Protein AF-K1RFJ3-F1 (afdb_monomer)

Sequence (154 aa):
MRNPEKPFVVQSEVMQVRVLGTVFNLKSDKAKMSAVATLLKGEVEVKGNHGEGMIILAPGQKAELNGMTRRLVVKQVDTGIENWHNNEFVFEKADLYTIARTLENSYGVRVILAPNIDVSKTYSGTLKKKESVGAVLNLIKNAIPLEYKIVGNS

Solvent-accessible surface area (backbone atoms only — not comparable to full-atom values): 9116 Å² total; per-residue (Å²): 136,74,56,88,90,62,64,49,71,52,75,58,93,50,38,36,40,41,33,67,77,56,47,68,46,78,50,76,40,77,94,70,34,32,35,38,41,36,36,63,38,59,58,38,41,40,32,39,69,85,75,47,48,72,47,76,42,49,55,44,24,29,42,40,36,36,56,82,79,50,44,63,44,78,43,77,47,69,57,49,49,70,41,75,92,75,45,29,36,39,29,66,70,19,33,55,69,35,51,41,50,52,48,20,70,74,65,76,51,88,72,83,81,62,95,84,58,76,68,86,51,59,43,66,50,76,44,66,64,56,98,43,67,66,62,36,50,58,57,45,35,78,78,46,92,64,85,87,79,92,85,80,84,133

pLDDT: mean 80.33, std 12.73, range [36.53, 96.31]

Nearest PDB structures (foldseek):
  4m0n-assembly1_A  TM=4.716E-01  e=1.883E-09  Parabacteroides distasonis ATCC 8503
  4m0h-assembly2_B  TM=4.741E-01  e=2.361E-09  Parabacteroides distasonis ATCC 8503
  5wix-assembly1_A  TM=3.375E-01  e=2.766E+00  Clostridium botulinum E1 str. 'BoNT E Beluga'
  6ekv-assembly1_A  TM=2.945E-01  e=1.403E+00  Clostridium botulinum A2 str. Kyoto
  4bxq-assembly1_A  TM=2.268E-01  e=2.085E+00  Danio rerio

Radius of gyration: 17.19 Å; Cα contacts (8 Å, |Δi|>4): 280; chains: 1; bounding box: 44×35×42 Å

Mean predicted aligned error: 11.46 Å

Secondary structure (DSSP, 8-state):
---TTS-EEEE-SSEEEEESS-EEEEEEETTTTEEEEEEEES-EEEEETTS--EEEEPTTEEEEEETTTTEEEEEE----EEETTTTEEEEEEEEHHHHHHHHHHHHT------TT--TT-EEEEEEE--SSHHHHHHHHHTTS----------

InterPro domains:
  IPR012373 Fe(2+)-dicitrate sensor, transmembrane component [PTHR30273] (3-153)
  IPR032508 Protein FecR, C-terminal [PF16344] (88-153)

Organism: NCBI:txid408170

Structure (mmCIF, N/CA/C/O backbone):
data_AF-K1RFJ3-F1
#
_entry.id   AF-K1RFJ3-F1
#
loop_
_atom_site.group_PDB
_atom_site.id
_atom_site.type_symbol
_atom_site.label_atom_id
_atom_site.label_alt_id
_atom_site.label_comp_id
_atom_site.label_asym_id
_atom_site.label_entity_id
_atom_site.label_seq_id
_atom_site.pdbx_PDB_ins_code
_atom_site.Cartn_x
_atom_site.Cartn_y
_atom_site.Cartn_z
_atom_site.occupancy
_atom_site.B_iso_or_equiv
_atom_site.auth_seq_id
_atom_site.auth_comp_id
_atom_site.auth_asym_id
_atom_site.auth_atom_id
_atom_site.pdbx_PDB_model_num
ATOM 1 N N . MET A 1 1 ? -3.585 22.720 -6.865 1.00 37.03 1 MET A N 1
ATOM 2 C CA . MET A 1 1 ? -3.293 23.021 -8.284 1.00 37.03 1 MET A CA 1
ATOM 3 C C . MET A 1 1 ? -2.330 21.965 -8.818 1.00 37.03 1 MET A C 1
ATOM 5 O O . MET A 1 1 ? -1.287 21.769 -8.209 1.00 37.03 1 MET A O 1
ATOM 9 N N . ARG A 1 2 ? -2.706 21.233 -9.877 1.00 41.53 2 ARG A N 1
ATOM 10 C CA . ARG A 1 2 ? -1.844 20.284 -10.614 1.00 41.53 2 ARG A CA 1
ATOM 11 C C . ARG A 1 2 ? -1.092 21.084 -11.683 1.00 41.53 2 ARG A C 1
ATOM 13 O O . ARG A 1 2 ? -1.754 21.812 -12.413 1.00 41.53 2 ARG A O 1
ATOM 20 N N . ASN A 1 3 ? 0.234 20.965 -11.776 1.00 52.50 3 ASN A N 1
ATOM 21 C CA . ASN A 1 3 ? 1.011 21.540 -12.880 1.00 52.50 3 ASN A CA 1
ATOM 22 C C . ASN A 1 3 ? 1.548 20.401 -13.772 1.00 52.50 3 ASN A C 1
ATOM 24 O O . ASN A 1 3 ? 2.562 19.800 -13.415 1.00 52.50 3 ASN A O 1
ATOM 28 N N . PRO A 1 4 ? 0.876 20.071 -14.892 1.00 55.47 4 PRO A N 1
ATOM 29 C CA . PRO A 1 4 ? 1.279 18.990 -15.798 1.00 55.47 4 PRO A CA 1
ATOM 30 C C . PRO A 1 4 ? 2.686 19.158 -16.386 1.00 55.47 4 PRO A C 1
ATOM 32 O O . PRO A 1 4 ? 3.296 18.172 -16.786 1.00 55.47 4 PRO A O 1
ATOM 35 N N . GLU A 1 5 ? 3.217 20.383 -16.403 1.00 59.38 5 GLU A N 1
ATOM 36 C CA . GLU A 1 5 ? 4.523 20.703 -16.989 1.00 59.38 5 GLU A CA 1
ATOM 37 C C . GLU A 1 5 ? 5.708 20.424 -16.050 1.00 59.38 5 GLU A C 1
ATOM 39 O O . GLU A 1 5 ? 6.863 20.498 -16.467 1.00 59.38 5 GLU A O 1
ATOM 44 N N . LYS A 1 6 ? 5.452 20.083 -14.778 1.00 64.75 6 LYS A N 1
ATOM 45 C CA . LYS A 1 6 ? 6.491 19.733 -13.793 1.00 64.75 6 LYS A CA 1
ATOM 46 C C . LYS A 1 6 ? 6.151 18.422 -13.078 1.00 64.75 6 LYS A C 1
ATOM 48 O O . LYS A 1 6 ? 5.748 18.448 -11.912 1.00 64.75 6 LYS A O 1
ATOM 53 N N . PRO A 1 7 ? 6.289 17.268 -13.755 1.00 70.81 7 PRO A N 1
ATOM 54 C CA . PRO A 1 7 ? 6.115 15.975 -13.112 1.00 70.81 7 PRO A CA 1
ATOM 55 C C . PRO A 1 7 ? 7.134 15.769 -11.990 1.00 70.81 7 PRO A C 1
ATOM 57 O O . PRO A 1 7 ? 8.316 16.076 -12.138 1.00 70.81 7 PRO A O 1
ATOM 60 N N . PHE A 1 8 ? 6.678 15.201 -10.876 1.00 80.88 8 PHE A N 1
ATOM 61 C CA . PHE A 1 8 ? 7.567 14.691 -9.841 1.00 80.88 8 PHE A CA 1
ATOM 62 C C . PHE A 1 8 ? 7.987 13.276 -10.231 1.00 80.88 8 PHE A C 1
ATOM 64 O O . PHE A 1 8 ? 7.141 12.419 -10.493 1.00 80.88 8 PHE A O 1
ATOM 71 N N . VAL A 1 9 ? 9.294 13.039 -10.309 1.00 87.19 9 VAL A N 1
ATOM 72 C CA . VAL A 1 9 ? 9.855 11.756 -10.735 1.00 87.19 9 VAL A CA 1
ATOM 73 C C . VAL A 1 9 ? 10.691 11.184 -9.601 1.00 87.19 9 VAL A C 1
ATOM 75 O O . VAL A 1 9 ? 11.651 11.810 -9.160 1.00 87.19 9 VAL A O 1
ATOM 78 N N . VAL A 1 10 ? 10.341 9.984 -9.145 1.00 85.50 10 VAL A N 1
ATOM 79 C CA . VAL A 1 10 ? 11.118 9.223 -8.162 1.00 85.50 10 VAL A CA 1
ATOM 80 C C . VAL A 1 10 ? 11.829 8.090 -8.876 1.00 85.50 10 VAL A C 1
ATOM 82 O O . VAL A 1 10 ? 11.216 7.353 -9.646 1.00 85.50 10 VAL A O 1
ATOM 85 N N . GLN A 1 11 ? 13.129 7.955 -8.632 1.00 89.00 11 GLN A N 1
ATOM 86 C CA . GLN A 1 11 ? 13.971 6.975 -9.308 1.00 89.00 11 GLN A CA 1
ATOM 87 C C . GLN A 1 11 ? 14.644 6.044 -8.306 1.00 89.00 11 GLN A C 1
ATOM 89 O O . GLN A 1 11 ? 15.113 6.456 -7.247 1.00 89.00 11 GLN A O 1
ATOM 94 N N . SER A 1 12 ? 14.701 4.777 -8.688 1.00 88.75 12 SER A N 1
ATOM 95 C CA . SER A 1 12 ? 15.587 3.758 -8.144 1.00 88.75 12 SER A CA 1
ATOM 96 C C . SER A 1 12 ? 16.523 3.287 -9.256 1.00 88.75 12 SER A C 1
ATOM 98 O O . SER A 1 12 ? 16.414 3.733 -10.396 1.00 88.75 12 SER A O 1
ATOM 100 N N . GLU A 1 13 ? 17.421 2.361 -8.936 1.00 89.06 13 GLU A N 1
ATOM 101 C CA . GLU A 1 13 ? 18.374 1.815 -9.904 1.00 89.06 13 GLU A CA 1
ATOM 102 C C . GLU A 1 13 ? 17.684 1.123 -11.087 1.00 89.06 13 GLU A C 1
ATOM 104 O O . GLU A 1 13 ? 18.069 1.335 -12.231 1.00 89.06 13 GLU A O 1
ATOM 109 N N . VAL A 1 14 ? 16.595 0.393 -10.829 1.00 91.06 14 VAL A N 1
ATOM 110 C CA . VAL A 1 14 ? 15.890 -0.389 -11.859 1.00 91.06 14 VAL A CA 1
ATOM 111 C C . VAL A 1 14 ? 14.581 0.246 -12.337 1.00 91.06 14 VAL A C 1
ATOM 113 O O . VAL A 1 14 ? 14.118 -0.069 -13.426 1.00 91.06 14 VAL A O 1
ATOM 116 N N . MET A 1 15 ? 13.967 1.137 -11.552 1.00 94.50 15 MET A N 1
ATOM 117 C CA . MET A 1 15 ? 12.610 1.6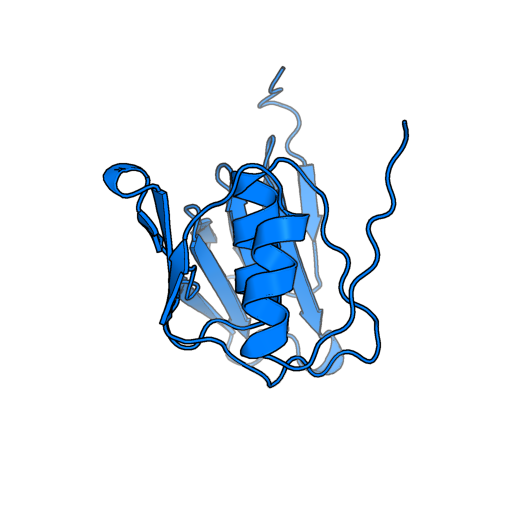47 -11.798 1.00 94.50 15 MET A CA 1
ATOM 118 C C . MET A 1 15 ? 12.511 3.162 -11.622 1.00 94.50 15 MET A C 1
ATOM 120 O O . MET A 1 15 ? 13.029 3.713 -10.648 1.00 94.50 15 MET A O 1
ATOM 124 N N . GLN A 1 16 ? 11.740 3.800 -12.497 1.00 95.06 16 GLN A N 1
ATOM 125 C CA . GLN A 1 16 ? 11.311 5.191 -12.424 1.00 95.06 16 GLN A CA 1
ATOM 126 C C . GLN A 1 16 ? 9.787 5.274 -12.233 1.00 95.06 16 GLN A C 1
ATOM 128 O O . GLN A 1 16 ? 9.037 4.545 -12.879 1.00 95.06 16 GLN A O 1
ATOM 133 N N . VAL A 1 17 ? 9.330 6.180 -11.364 1.00 91.69 17 VAL A N 1
ATOM 134 C CA . VAL A 1 17 ? 7.909 6.467 -11.113 1.00 91.69 17 VAL A CA 1
ATOM 135 C C . VAL A 1 17 ? 7.641 7.952 -11.341 1.00 91.69 17 VAL A C 1
ATOM 137 O O . VAL A 1 17 ? 8.282 8.794 -10.711 1.00 91.69 17 VAL A O 1
ATOM 140 N N . ARG A 1 18 ? 6.691 8.285 -12.218 1.00 89.56 18 ARG A N 1
ATOM 141 C CA . ARG A 1 18 ? 6.321 9.662 -12.578 1.00 89.56 18 ARG A CA 1
ATOM 142 C C . ARG A 1 18 ? 4.911 9.996 -12.097 1.00 89.56 18 ARG A C 1
ATOM 144 O O . ARG A 1 18 ? 3.972 9.245 -12.360 1.00 89.56 18 ARG A O 1
ATOM 151 N N . VAL A 1 19 ? 4.765 11.129 -11.400 1.00 81.94 19 VAL A N 1
ATOM 152 C CA . VAL A 1 19 ? 3.519 11.514 -10.719 1.00 81.94 19 VAL A CA 1
ATOM 153 C C . VAL A 1 19 ? 3.225 13.019 -10.769 1.00 81.94 19 VAL A C 1
ATOM 155 O O . VAL A 1 19 ? 4.131 13.841 -10.891 1.00 81.94 19 VAL A O 1
ATOM 158 N N . LEU A 1 20 ? 1.947 13.394 -10.614 1.00 63.44 20 LEU A N 1
ATOM 159 C CA . LEU A 1 20 ? 1.480 14.798 -10.612 1.00 63.44 20 LEU A CA 1
ATOM 160 C C . LEU A 1 20 ? 0.615 15.178 -9.392 1.00 63.44 20 LEU A C 1
ATOM 162 O O . LEU A 1 20 ? 0.003 16.242 -9.362 1.00 63.44 20 LEU A O 1
ATOM 166 N N . GLY A 1 21 ? 0.511 14.306 -8.389 1.00 56.62 21 GLY A N 1
ATOM 167 C CA . GLY A 1 21 ? -0.362 14.503 -7.227 1.00 56.62 21 GLY A CA 1
ATOM 168 C C . GLY A 1 21 ? -1.024 13.192 -6.844 1.00 56.62 21 GLY A C 1
ATOM 169 O O . GLY A 1 21 ? -2.204 12.978 -7.118 1.00 56.62 21 GLY A O 1
ATOM 170 N N . THR A 1 22 ? -0.219 12.300 -6.283 1.00 70.62 22 THR A N 1
ATOM 171 C CA . THR A 1 22 ? -0.586 10.924 -5.956 1.00 70.62 22 THR A CA 1
ATOM 172 C C . THR A 1 22 ? -0.035 10.544 -4.605 1.00 70.62 22 THR A C 1
ATOM 174 O O . THR A 1 22 ? 1.022 11.026 -4.200 1.00 70.62 22 THR A O 1
ATOM 177 N N . VAL A 1 23 ? -0.704 9.599 -3.965 1.00 66.31 23 VAL A N 1
ATOM 178 C CA . VAL A 1 23 ? -0.123 8.870 -2.844 1.00 66.31 23 VAL A CA 1
ATOM 179 C C . VAL A 1 23 ? 0.369 7.545 -3.418 1.00 66.31 23 VAL A C 1
ATOM 181 O O . VAL A 1 23 ? -0.373 6.860 -4.121 1.00 66.31 23 VAL A O 1
ATOM 184 N N . PHE A 1 24 ? 1.632 7.202 -3.196 1.00 76.06 24 PHE A N 1
ATOM 185 C CA . PHE A 1 24 ? 2.206 5.936 -3.646 1.00 76.06 24 PHE A CA 1
ATOM 186 C C . PHE A 1 24 ? 3.341 5.519 -2.713 1.00 76.06 24 PHE A C 1
ATOM 188 O O . PHE A 1 24 ? 3.860 6.332 -1.951 1.00 76.06 24 PHE A O 1
ATOM 195 N N . ASN A 1 25 ? 3.711 4.244 -2.773 1.00 75.38 25 ASN A N 1
ATOM 196 C CA . ASN A 1 25 ? 4.895 3.718 -2.106 1.00 75.38 25 ASN A CA 1
ATOM 197 C C . ASN A 1 25 ? 5.872 3.181 -3.153 1.00 75.38 25 ASN A C 1
ATOM 199 O O . ASN A 1 25 ? 5.433 2.559 -4.118 1.00 75.38 25 ASN A O 1
ATOM 203 N N . LEU A 1 26 ? 7.171 3.379 -2.942 1.00 83.06 26 LEU A N 1
ATOM 204 C CA . LEU A 1 26 ? 8.232 2.764 -3.734 1.00 83.06 26 LEU A CA 1
ATOM 205 C C . LEU A 1 26 ? 9.220 2.093 -2.783 1.00 83.06 26 LEU A C 1
ATOM 207 O O . LEU A 1 26 ? 9.888 2.760 -1.996 1.00 83.06 26 LEU A O 1
ATOM 211 N N . LYS A 1 27 ? 9.335 0.770 -2.880 1.00 79.94 27 LYS A N 1
ATOM 212 C CA . LYS A 1 27 ? 10.353 -0.020 -2.186 1.00 79.94 27 LYS A CA 1
ATOM 213 C C . LYS A 1 27 ? 11.369 -0.499 -3.210 1.00 79.94 27 LYS A C 1
ATOM 215 O O . LYS A 1 27 ? 10.976 -1.034 -4.239 1.00 79.94 27 LYS A O 1
ATOM 220 N N . SER A 1 28 ? 12.658 -0.335 -2.936 1.00 87.00 28 SER A N 1
ATOM 221 C CA . SER A 1 28 ? 13.721 -0.850 -3.804 1.00 87.00 28 SER A CA 1
ATOM 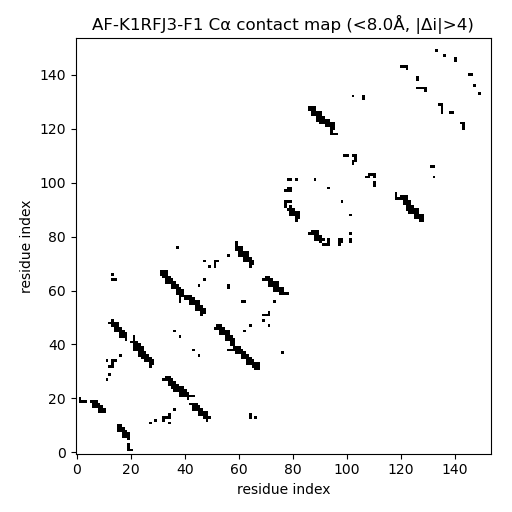222 C C . SER A 1 28 ? 14.793 -1.568 -2.994 1.00 87.00 28 SER A C 1
ATOM 224 O O . SER A 1 28 ? 15.032 -1.235 -1.834 1.00 87.00 28 SER A O 1
ATOM 226 N N . ASP A 1 29 ? 15.401 -2.577 -3.608 1.00 87.50 29 ASP A N 1
ATOM 227 C CA . ASP A 1 29 ? 16.518 -3.347 -3.072 1.00 87.50 29 ASP A CA 1
ATOM 228 C C . ASP A 1 29 ? 17.597 -3.415 -4.156 1.00 87.50 29 ASP A C 1
ATOM 230 O O . ASP A 1 29 ? 17.423 -4.086 -5.179 1.00 87.50 29 ASP A O 1
ATOM 234 N N . LYS A 1 30 ? 18.694 -2.681 -3.937 1.00 87.25 30 LYS A N 1
ATOM 235 C CA . LYS A 1 30 ? 19.815 -2.601 -4.882 1.00 87.25 30 LYS A CA 1
ATOM 236 C C . LYS A 1 30 ? 20.540 -3.936 -5.021 1.00 87.25 30 LYS A C 1
ATOM 238 O O . LYS A 1 30 ? 20.826 -4.355 -6.135 1.00 87.25 30 LYS A O 1
ATOM 243 N N . ALA A 1 31 ? 20.775 -4.635 -3.909 1.00 87.44 31 ALA A N 1
ATOM 244 C CA . ALA A 1 31 ? 21.502 -5.903 -3.911 1.00 87.44 31 ALA A CA 1
ATOM 245 C C . ALA A 1 31 ? 20.754 -6.988 -4.699 1.00 87.44 31 ALA A C 1
ATOM 247 O O . ALA A 1 31 ? 21.375 -7.828 -5.343 1.00 87.44 31 ALA A O 1
ATOM 248 N N . LYS A 1 32 ? 19.417 -6.951 -4.679 1.00 87.81 32 LYS A N 1
ATOM 249 C CA . LYS A 1 32 ? 18.561 -7.879 -5.438 1.00 87.81 32 LYS A CA 1
ATOM 250 C C . LYS A 1 32 ? 18.130 -7.350 -6.806 1.00 87.81 32 LYS A C 1
ATOM 252 O O . LYS A 1 32 ? 17.340 -8.016 -7.473 1.00 87.81 32 LYS A O 1
ATOM 257 N N . MET A 1 33 ? 18.583 -6.154 -7.192 1.00 92.12 33 MET A N 1
ATOM 258 C CA . MET A 1 33 ? 18.143 -5.438 -8.392 1.00 92.12 33 MET A CA 1
ATOM 259 C C . MET A 1 33 ? 16.617 -5.470 -8.555 1.00 92.12 33 MET A C 1
ATOM 261 O O . MET A 1 33 ? 16.099 -5.909 -9.577 1.00 92.12 33 MET A O 1
ATOM 265 N N . SER A 1 34 ? 15.866 -5.068 -7.528 1.00 93.56 34 SER A N 1
ATOM 266 C CA . SER A 1 34 ? 14.399 -5.150 -7.559 1.00 93.56 34 SER A CA 1
ATOM 267 C C . SER A 1 34 ? 13.726 -3.893 -7.030 1.00 93.56 34 SER A C 1
ATOM 269 O O . SER A 1 34 ? 14.268 -3.190 -6.174 1.00 93.56 34 SER A O 1
ATOM 271 N N . ALA A 1 35 ? 12.528 -3.610 -7.539 1.00 93.31 35 ALA A N 1
ATOM 272 C CA . ALA A 1 35 ? 11.705 -2.502 -7.075 1.00 93.31 35 ALA A CA 1
ATOM 273 C C . ALA A 1 35 ? 10.213 -2.847 -7.126 1.00 93.31 35 ALA A C 1
ATOM 275 O O . ALA A 1 35 ? 9.757 -3.578 -8.003 1.00 93.31 35 ALA A O 1
ATOM 276 N N . VAL A 1 36 ? 9.450 -2.301 -6.182 1.00 89.12 36 VAL A N 1
ATOM 277 C CA . VAL A 1 36 ? 7.997 -2.438 -6.097 1.00 89.12 36 VAL A CA 1
ATOM 278 C C . VAL A 1 36 ? 7.384 -1.060 -5.898 1.00 89.12 36 VAL A C 1
ATOM 280 O O . VAL A 1 36 ? 7.634 -0.415 -4.878 1.00 89.12 36 VAL A O 1
ATOM 283 N N . ALA A 1 37 ? 6.572 -0.626 -6.858 1.00 88.62 37 ALA A N 1
ATOM 284 C CA . ALA A 1 37 ? 5.766 0.583 -6.756 1.00 88.62 37 ALA A CA 1
ATOM 285 C C . ALA A 1 37 ? 4.307 0.203 -6.499 1.00 88.62 37 ALA A C 1
ATOM 287 O O . ALA A 1 37 ? 3.739 -0.590 -7.241 1.00 88.62 37 ALA A O 1
ATOM 288 N N . THR A 1 38 ? 3.685 0.784 -5.479 1.00 81.69 38 THR A N 1
ATOM 289 C CA . THR A 1 38 ? 2.280 0.535 -5.138 1.00 81.69 38 THR A CA 1
ATOM 290 C C . THR A 1 38 ? 1.498 1.835 -5.155 1.00 81.69 38 THR A C 1
ATOM 292 O O . THR A 1 38 ? 1.821 2.751 -4.393 1.00 81.69 38 THR A O 1
ATOM 295 N N . LEU A 1 39 ? 0.436 1.901 -5.957 1.00 81.12 39 LEU A N 1
ATOM 296 C CA . LEU A 1 39 ? -0.401 3.089 -6.064 1.00 81.12 39 LEU A CA 1
ATOM 297 C C . LEU A 1 39 ? -1.564 3.063 -5.074 1.00 81.12 39 LEU A C 1
ATOM 299 O O . LEU A 1 39 ? -2.293 2.080 -4.952 1.00 81.12 39 LEU A O 1
ATOM 303 N N . LEU A 1 40 ? -1.746 4.195 -4.397 1.00 63.25 40 LEU A N 1
ATOM 304 C CA . LEU A 1 40 ? -2.823 4.410 -3.444 1.00 63.25 40 LEU A CA 1
ATOM 305 C C . LEU A 1 40 ? -3.949 5.275 -3.946 1.00 63.25 40 LEU A C 1
ATOM 307 O O . LEU A 1 40 ? -5.115 4.957 -3.750 1.00 63.25 40 LEU A O 1
ATOM 311 N N . LYS A 1 41 ? -3.589 6.410 -4.527 1.00 60.88 41 LYS A N 1
ATOM 312 C CA . LYS A 1 41 ? -4.542 7.419 -4.956 1.00 60.88 41 LYS A CA 1
ATOM 313 C C . LYS A 1 41 ? -3.946 8.209 -6.101 1.00 60.88 41 LYS A C 1
ATOM 315 O O . LYS A 1 41 ? -2.772 8.577 -6.054 1.00 60.88 41 LYS A O 1
ATOM 320 N N . GLY A 1 42 ? -4.794 8.532 -7.068 1.00 74.06 42 GLY A N 1
ATOM 321 C CA . GLY A 1 42 ? -4.408 9.200 -8.301 1.00 74.06 42 GLY A CA 1
ATOM 322 C C . GLY A 1 42 ? -3.967 8.183 -9.347 1.00 74.06 42 GLY A C 1
ATOM 323 O O . GLY A 1 42 ? -4.566 7.122 -9.441 1.00 74.06 42 GLY A O 1
ATOM 324 N N . GLU A 1 43 ? -2.946 8.522 -10.121 1.00 81.12 43 GLU A N 1
ATOM 325 C CA . GLU A 1 43 ? -2.443 7.728 -11.240 1.00 81.12 43 GLU A CA 1
ATOM 326 C C . GLU A 1 43 ? -0.928 7.911 -11.319 1.00 81.12 43 GLU A C 1
ATOM 328 O O . GLU A 1 43 ? -0.439 9.040 -11.197 1.00 81.12 43 GLU A O 1
ATOM 333 N N . VAL A 1 44 ? -0.190 6.813 -11.477 1.00 87.88 44 VAL A N 1
ATOM 334 C CA . VAL A 1 44 ? 1.271 6.859 -11.596 1.00 87.88 44 VAL A CA 1
ATOM 335 C C . VAL A 1 44 ? 1.720 6.068 -12.804 1.00 87.88 44 VAL A C 1
ATOM 337 O O . VAL A 1 44 ? 1.225 4.974 -13.068 1.00 87.88 44 VAL A O 1
ATOM 340 N N . GLU A 1 45 ? 2.695 6.616 -13.511 1.00 93.69 45 GLU A N 1
ATOM 341 C CA . GLU A 1 45 ? 3.412 5.906 -14.557 1.00 93.69 45 GLU A CA 1
ATOM 342 C C . GLU A 1 45 ? 4.658 5.271 -13.948 1.00 93.69 45 GLU A C 1
ATOM 344 O O . GLU A 1 45 ? 5.439 5.939 -13.268 1.00 93.69 45 GLU A O 1
ATOM 349 N N . VAL A 1 46 ? 4.838 3.977 -14.190 1.00 94.25 46 VAL A N 1
ATOM 350 C CA . VAL A 1 46 ? 5.995 3.198 -13.758 1.00 94.25 46 VAL A CA 1
ATOM 351 C C . VAL A 1 46 ? 6.735 2.710 -14.992 1.00 94.25 46 VAL A C 1
ATOM 353 O O . VAL A 1 46 ? 6.137 2.115 -15.886 1.00 94.25 46 VAL A O 1
ATOM 356 N N . LYS A 1 47 ? 8.047 2.931 -15.034 1.00 96.00 47 LYS A N 1
ATOM 357 C CA . LYS A 1 47 ? 8.913 2.547 -16.14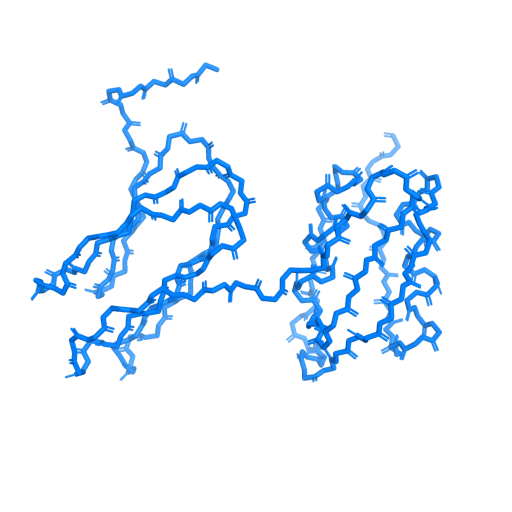9 1.00 96.00 47 LYS A CA 1
ATOM 358 C C . LYS A 1 47 ? 10.156 1.816 -15.645 1.00 96.00 47 LYS A C 1
ATOM 360 O O . LYS A 1 47 ? 10.750 2.225 -14.649 1.00 96.00 47 LYS A O 1
ATOM 365 N N . GLY A 1 48 ? 10.549 0.750 -16.340 1.00 95.25 48 GLY A N 1
ATOM 366 C CA . GLY A 1 48 ? 11.843 0.095 -16.140 1.00 95.25 48 GLY A CA 1
ATOM 367 C C . GLY A 1 48 ? 12.982 0.881 -16.795 1.00 95.25 48 GLY A C 1
ATOM 368 O O . GLY A 1 48 ? 12.835 1.407 -17.904 1.00 95.25 48 GLY A O 1
ATOM 369 N N . ASN A 1 49 ? 14.119 0.987 -16.111 1.00 93.25 49 ASN A N 1
ATOM 370 C CA . ASN A 1 49 ? 15.257 1.789 -16.566 1.00 93.25 49 ASN A CA 1
ATOM 371 C C . ASN A 1 49 ? 16.071 1.119 -17.689 1.00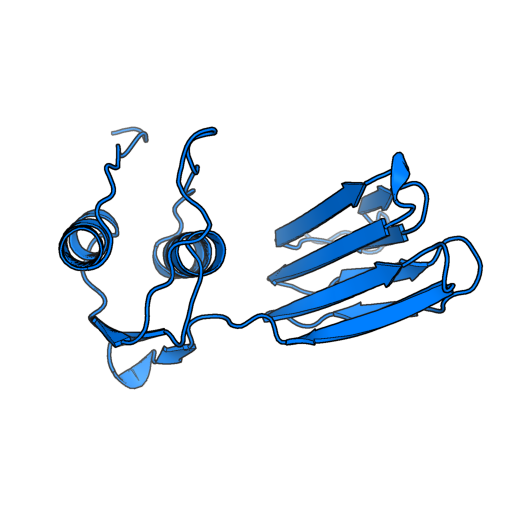 93.25 49 ASN A C 1
ATOM 373 O O . ASN A 1 49 ? 16.847 1.801 -18.356 1.00 93.25 49 ASN A O 1
ATOM 377 N N . HIS A 1 50 ? 15.893 -0.185 -17.932 1.00 91.06 50 HIS A N 1
ATOM 378 C CA . HIS A 1 50 ? 16.686 -0.973 -18.883 1.00 91.06 50 HIS A CA 1
ATOM 379 C C . HIS A 1 50 ? 15.840 -1.622 -19.991 1.00 91.06 50 HIS A C 1
ATOM 381 O O . HIS A 1 50 ? 16.243 -2.627 -20.584 1.00 91.06 50 HIS A O 1
ATOM 387 N N . GLY A 1 51 ? 14.684 -1.031 -20.308 1.00 88.44 51 GLY A N 1
ATOM 388 C CA . GLY A 1 51 ? 13.832 -1.452 -21.425 1.00 88.44 51 GLY A CA 1
ATOM 389 C C . GLY A 1 51 ? 12.758 -2.479 -21.062 1.00 88.44 51 GLY A C 1
ATOM 390 O O . GLY A 1 51 ? 12.174 -3.081 -21.955 1.00 88.44 51 GLY A O 1
ATOM 391 N N . GLU A 1 52 ? 12.445 -2.653 -19.778 1.00 93.88 52 GLU A N 1
ATOM 392 C CA . GLU A 1 52 ? 11.420 -3.588 -19.277 1.00 93.88 52 GLU A CA 1
ATOM 393 C C . GLU A 1 52 ? 9.977 -3.110 -19.518 1.00 93.88 52 GLU A C 1
ATOM 395 O O . GLU A 1 52 ? 9.015 -3.728 -19.062 1.00 93.88 52 GLU A O 1
ATOM 400 N N . GLY A 1 53 ? 9.826 -2.003 -20.245 1.00 92.19 53 GLY A N 1
ATOM 401 C CA . GLY A 1 53 ? 8.549 -1.402 -20.588 1.00 92.19 53 GLY A CA 1
ATOM 402 C C . GLY A 1 53 ? 8.083 -0.348 -19.590 1.00 92.19 53 GLY A C 1
ATOM 403 O O . GLY A 1 53 ? 8.818 0.123 -18.716 1.00 92.19 53 GLY A O 1
ATOM 404 N N . MET A 1 54 ? 6.836 0.061 -19.784 1.00 94.62 54 MET A N 1
ATOM 405 C CA . MET A 1 54 ? 6.168 1.119 -19.040 1.00 94.62 54 MET A CA 1
ATOM 406 C C . MET A 1 54 ? 4.721 0.707 -18.797 1.00 94.62 54 MET A C 1
ATOM 408 O O . MET A 1 54 ? 4.089 0.125 -19.678 1.00 94.62 54 MET A O 1
ATOM 412 N N . ILE A 1 55 ? 4.197 1.024 -17.618 1.00 93.38 55 ILE A N 1
ATOM 413 C CA . ILE A 1 55 ? 2.813 0.754 -17.250 1.00 93.38 55 ILE A CA 1
ATOM 414 C C . ILE A 1 55 ? 2.232 1.900 -16.430 1.00 93.38 55 ILE A C 1
ATOM 416 O O . ILE A 1 55 ? 2.922 2.511 -15.615 1.00 93.38 55 ILE A O 1
ATOM 420 N N . ILE A 1 56 ? 0.949 2.175 -16.637 1.00 92.62 56 ILE A N 1
ATOM 421 C CA . ILE A 1 56 ? 0.176 3.067 -15.778 1.00 92.62 56 ILE A CA 1
ATOM 422 C C . ILE A 1 56 ? -0.488 2.212 -14.704 1.00 92.62 56 ILE A C 1
ATOM 424 O O . ILE A 1 56 ? -1.149 1.223 -15.020 1.00 92.62 56 ILE A O 1
ATOM 428 N N . LEU A 1 57 ? -0.296 2.577 -13.441 1.00 86.12 57 LEU A N 1
ATOM 429 C CA . LEU A 1 57 ? -1.012 1.960 -12.334 1.00 86.12 57 LEU A CA 1
ATOM 430 C C . LEU A 1 57 ? -2.304 2.725 -12.060 1.00 86.12 57 LEU A C 1
ATOM 432 O O . LEU A 1 57 ? -2.311 3.957 -12.024 1.00 86.12 57 LEU A O 1
ATOM 436 N N . ALA A 1 58 ? -3.360 1.971 -11.769 1.00 83.50 58 ALA A N 1
ATOM 437 C CA . ALA A 1 58 ? -4.564 2.443 -11.103 1.00 83.50 58 ALA A CA 1
ATOM 438 C C . ALA A 1 58 ? -4.464 2.232 -9.575 1.00 83.50 58 ALA A C 1
ATOM 440 O O . ALA A 1 58 ? -3.679 1.395 -9.109 1.00 83.50 58 ALA A O 1
ATOM 441 N N . PRO A 1 59 ? -5.223 2.986 -8.759 1.00 77.31 59 PRO A N 1
ATOM 442 C CA . PRO A 1 59 ? -5.318 2.741 -7.322 1.00 77.31 59 PRO A CA 1
ATOM 443 C C . PRO A 1 59 ? -5.630 1.276 -7.011 1.00 77.31 59 PRO A C 1
ATOM 445 O O . PRO A 1 59 ? -6.460 0.664 -7.677 1.00 77.31 59 PRO A O 1
ATOM 448 N N . GLY A 1 60 ? -4.950 0.716 -6.009 1.00 71.50 60 GLY A N 1
ATOM 449 C CA . GLY A 1 60 ? -5.081 -0.704 -5.677 1.00 71.50 60 GLY A CA 1
ATOM 450 C C . GLY A 1 60 ? -4.197 -1.622 -6.521 1.00 71.50 60 GLY A C 1
ATOM 451 O O . GLY A 1 60 ? -4.238 -2.826 -6.324 1.00 71.50 60 GLY A O 1
ATOM 452 N N . GLN A 1 61 ? -3.342 -1.093 -7.402 1.00 84.25 61 GLN A N 1
ATOM 453 C CA . GLN A 1 61 ? -2.354 -1.886 -8.136 1.00 84.25 61 GLN A CA 1
ATOM 454 C C . GLN A 1 61 ? -0.927 -1.676 -7.626 1.00 84.25 61 GLN A C 1
ATOM 456 O O . GLN A 1 61 ? -0.557 -0.622 -7.092 1.00 84.25 61 GLN A O 1
ATOM 461 N N . LYS A 1 62 ? -0.094 -2.697 -7.835 1.00 87.50 62 LYS A N 1
ATOM 462 C CA . LYS A 1 62 ? 1.358 -2.632 -7.672 1.00 87.50 62 LYS A CA 1
ATOM 463 C C . LYS A 1 62 ? 2.079 -3.102 -8.928 1.00 87.50 62 LYS A C 1
ATOM 465 O O . LYS A 1 62 ? 1.665 -4.077 -9.549 1.00 87.50 62 LYS A O 1
ATOM 470 N N . ALA A 1 63 ? 3.178 -2.435 -9.254 1.00 94.19 63 ALA A N 1
ATOM 471 C CA . ALA A 1 63 ? 4.170 -2.878 -10.221 1.00 94.19 63 ALA A CA 1
ATOM 472 C C . ALA A 1 63 ? 5.360 -3.491 -9.476 1.00 94.19 63 ALA A C 1
ATOM 474 O O . ALA A 1 63 ? 5.951 -2.844 -8.614 1.00 94.19 63 ALA A O 1
ATOM 475 N N . GLU A 1 64 ? 5.722 -4.720 -9.822 1.00 94.50 64 GLU A N 1
ATOM 476 C CA . GLU A 1 64 ? 6.902 -5.426 -9.325 1.00 94.50 64 GLU A CA 1
ATOM 477 C C . GLU A 1 64 ? 7.900 -5.578 -10.479 1.00 94.50 64 GLU A C 1
ATOM 479 O O . GLU A 1 64 ? 7.569 -6.163 -11.511 1.00 94.50 64 GLU A O 1
ATOM 484 N N . LEU A 1 65 ? 9.114 -5.051 -10.307 1.00 96.31 65 LEU A N 1
ATOM 485 C CA . LEU A 1 65 ? 10.210 -5.172 -11.261 1.00 96.31 65 LEU A CA 1
ATOM 486 C C . LEU A 1 65 ? 11.340 -6.010 -10.669 1.00 96.31 65 LEU A C 1
ATOM 488 O O . LEU A 1 65 ? 11.893 -5.678 -9.617 1.00 96.31 65 LEU A O 1
ATOM 492 N N . ASN A 1 66 ? 11.710 -7.065 -11.388 1.00 94.75 66 ASN A N 1
ATOM 493 C CA . ASN A 1 66 ? 12.933 -7.820 -11.158 1.00 94.75 66 ASN A CA 1
ATOM 494 C C . ASN A 1 66 ? 13.936 -7.475 -12.267 1.00 94.75 66 ASN A C 1
ATOM 496 O O . ASN A 1 66 ? 13.736 -7.848 -13.421 1.00 94.75 66 ASN A O 1
ATOM 500 N N . GLY A 1 67 ? 15.001 -6.762 -11.912 1.00 89.88 67 GLY A N 1
ATOM 501 C CA . GLY A 1 67 ? 16.051 -6.311 -12.825 1.00 89.88 67 GLY A CA 1
ATOM 502 C C . GLY A 1 67 ? 16.964 -7.433 -13.320 1.00 89.88 67 GLY A C 1
ATOM 503 O O . GLY A 1 67 ? 17.518 -7.315 -14.408 1.00 89.88 67 GLY A O 1
ATOM 504 N N . MET A 1 68 ? 17.061 -8.554 -12.594 1.00 89.88 68 MET A N 1
ATOM 505 C CA . MET A 1 68 ? 17.812 -9.734 -13.049 1.00 89.88 68 MET A CA 1
ATOM 506 C C . MET A 1 68 ? 17.089 -10.442 -14.198 1.00 89.88 68 MET A C 1
ATOM 508 O O . MET A 1 68 ? 17.702 -10.794 -15.201 1.00 89.88 68 MET A O 1
ATOM 512 N N . THR A 1 69 ? 15.774 -10.641 -14.069 1.00 93.06 69 THR A N 1
ATOM 513 C CA . THR A 1 69 ? 14.950 -11.291 -15.106 1.00 93.06 69 THR A CA 1
ATOM 514 C C . THR A 1 69 ? 14.362 -10.306 -16.112 1.00 93.06 69 THR A C 1
ATOM 516 O O . THR A 1 69 ? 13.705 -10.728 -17.061 1.00 93.06 69 THR A O 1
ATOM 519 N N . ARG A 1 70 ? 14.576 -9.000 -15.899 1.00 91.56 70 ARG A N 1
ATOM 520 C CA . ARG A 1 70 ? 13.990 -7.889 -16.665 1.00 91.56 70 ARG A CA 1
ATOM 521 C C . ARG A 1 70 ? 12.466 -7.952 -16.767 1.00 91.56 70 ARG A C 1
ATOM 523 O O . ARG A 1 70 ? 11.873 -7.533 -17.759 1.00 91.56 70 ARG A O 1
ATOM 530 N N . ARG A 1 71 ? 11.814 -8.504 -15.742 1.00 94.44 71 ARG A N 1
ATOM 531 C CA . ARG A 1 71 ? 10.369 -8.736 -15.745 1.00 94.44 71 ARG A CA 1
ATOM 532 C C . ARG A 1 71 ? 9.658 -7.675 -14.917 1.00 94.44 71 ARG A C 1
ATOM 534 O O . ARG A 1 71 ? 9.810 -7.646 -13.695 1.00 94.44 71 ARG A O 1
ATOM 541 N N . LEU A 1 72 ? 8.845 -6.863 -15.590 1.00 94.88 72 LEU A N 1
ATOM 542 C CA . LEU A 1 72 ? 7.876 -5.952 -14.986 1.00 94.88 72 LEU A CA 1
ATOM 543 C C . LEU A 1 72 ? 6.501 -6.630 -14.952 1.00 94.88 72 LEU A C 1
ATOM 545 O O . LEU A 1 72 ? 5.999 -7.073 -15.983 1.00 94.88 72 LEU A O 1
ATOM 549 N N . VAL A 1 73 ? 5.890 -6.739 -13.773 1.00 94.38 73 VAL A N 1
ATOM 550 C CA . VAL A 1 73 ? 4.565 -7.354 -13.600 1.00 94.38 73 VAL A CA 1
ATOM 551 C C . VAL A 1 73 ? 3.667 -6.423 -12.810 1.00 94.38 73 VAL A C 1
ATOM 553 O O . VAL A 1 73 ? 4.086 -5.883 -11.789 1.00 94.38 73 VAL A O 1
ATOM 556 N N . VAL A 1 74 ? 2.415 -6.287 -13.240 1.00 92.31 74 VAL A N 1
ATOM 557 C CA . VAL A 1 74 ? 1.378 -5.623 -12.448 1.00 92.31 74 VAL A CA 1
ATOM 558 C C . VAL A 1 74 ? 0.513 -6.652 -11.751 1.00 92.31 74 VAL A C 1
ATOM 560 O O . VAL A 1 74 ? 0.117 -7.660 -12.334 1.00 92.31 74 VAL A O 1
ATOM 563 N N . LYS A 1 75 ? 0.235 -6.389 -10.479 1.00 86.62 75 LYS A N 1
ATOM 564 C CA . LYS A 1 75 ? -0.663 -7.179 -9.646 1.00 86.62 75 LYS A CA 1
ATOM 565 C C . LYS A 1 75 ? -1.667 -6.255 -8.984 1.00 86.62 75 LYS A C 1
ATOM 567 O O . LYS A 1 75 ? -1.355 -5.098 -8.695 1.00 86.62 75 LYS A O 1
ATOM 572 N N . GLN A 1 76 ? -2.842 -6.795 -8.694 1.00 78.25 76 GLN A N 1
ATOM 573 C CA . GLN A 1 76 ? -3.701 -6.175 -7.700 1.00 78.25 76 GLN A CA 1
ATOM 574 C C . GLN A 1 76 ? -3.006 -6.269 -6.340 1.00 78.25 76 GLN A C 1
ATOM 576 O O . GLN A 1 76 ? -2.328 -7.248 -6.015 1.00 78.25 76 GLN A O 1
ATOM 581 N N . VAL A 1 77 ? -3.093 -5.189 -5.588 1.00 69.12 77 VAL A N 1
ATOM 582 C CA . VAL A 1 77 ? -2.848 -5.189 -4.156 1.00 69.12 77 VAL A CA 1
ATOM 583 C C . VAL A 1 77 ? -4.101 -5.796 -3.556 1.00 69.12 77 VAL A C 1
ATOM 585 O O . VAL A 1 77 ? -5.200 -5.380 -3.917 1.00 69.12 77 VAL A O 1
ATOM 588 N N . ASP A 1 78 ? -3.946 -6.747 -2.643 1.00 59.81 78 ASP A N 1
ATOM 589 C CA . ASP A 1 78 ? -5.050 -7.147 -1.779 1.00 59.81 78 ASP A CA 1
ATOM 590 C C . ASP A 1 78 ? -5.380 -5.939 -0.902 1.00 59.81 78 ASP A C 1
ATOM 592 O O . ASP A 1 78 ? -4.821 -5.767 0.172 1.00 59.81 78 ASP A O 1
ATOM 596 N N . THR A 1 79 ? -6.187 -5.008 -1.405 1.00 54.59 79 THR A N 1
ATOM 597 C CA . THR A 1 79 ? -6.729 -3.922 -0.600 1.00 54.59 79 THR A CA 1
ATOM 598 C C . THR A 1 79 ? -8.022 -4.395 0.018 1.00 54.59 79 THR A C 1
ATOM 600 O O . THR A 1 79 ? -8.859 -4.958 -0.685 1.00 54.59 79 THR A O 1
ATOM 603 N N . GLY A 1 80 ? -8.226 -4.108 1.304 1.00 51.75 80 GLY A N 1
ATOM 604 C CA . GLY A 1 80 ? -9.558 -4.239 1.876 1.00 51.75 80 GLY A CA 1
ATOM 605 C C . GLY A 1 80 ? -10.557 -3.419 1.059 1.00 51.75 80 GLY A C 1
ATOM 606 O O . GLY A 1 80 ? -10.306 -2.243 0.788 1.00 51.75 80 GLY A O 1
ATOM 607 N N . ILE A 1 81 ? -11.658 -4.036 0.639 1.00 53.38 81 ILE A N 1
ATOM 608 C CA . ILE A 1 81 ? -12.739 -3.368 -0.083 1.00 53.38 81 ILE A CA 1
ATOM 609 C C . ILE A 1 81 ? -13.520 -2.553 0.950 1.00 53.38 81 ILE A C 1
ATOM 611 O O . ILE A 1 81 ? -14.149 -3.116 1.846 1.00 53.38 81 ILE A O 1
ATOM 615 N N . GLU A 1 82 ? -13.478 -1.223 0.853 1.00 55.47 82 GLU A N 1
ATOM 616 C CA . GLU A 1 82 ? -14.404 -0.371 1.604 1.00 55.47 82 GLU A CA 1
ATOM 617 C C . GLU A 1 82 ? -15.785 -0.470 0.947 1.00 55.47 82 GLU A C 1
ATOM 619 O O . GLU A 1 82 ? -16.023 0.054 -0.144 1.00 55.47 82 GLU A O 1
ATOM 624 N N . ASN A 1 83 ? -16.703 -1.170 1.609 1.00 57.72 83 ASN A N 1
ATOM 625 C CA . ASN A 1 83 ? -18.090 -1.251 1.191 1.00 57.72 83 ASN A CA 1
ATOM 626 C C . ASN A 1 83 ? -18.843 -0.041 1.754 1.00 57.72 83 ASN A C 1
ATOM 628 O O . ASN A 1 83 ? -19.449 -0.088 2.829 1.00 57.72 83 ASN A O 1
ATOM 632 N N . TRP A 1 84 ? -18.761 1.072 1.024 1.00 48.97 84 TRP A N 1
ATOM 633 C CA . TRP A 1 84 ? -19.300 2.367 1.444 1.00 48.97 84 TRP A CA 1
ATOM 634 C C . TRP A 1 84 ? -20.815 2.350 1.689 1.00 48.97 84 TRP A C 1
ATOM 636 O O . TRP A 1 84 ? -21.297 3.105 2.529 1.00 48.97 84 TRP A O 1
ATOM 646 N N . HIS A 1 85 ? -21.557 1.462 1.019 1.00 46.88 85 HIS A N 1
ATOM 647 C CA . HIS A 1 85 ? -22.997 1.297 1.225 1.00 46.88 85 HIS A CA 1
ATOM 648 C C . HIS A 1 85 ? -23.341 0.713 2.602 1.00 46.88 85 HIS A C 1
ATOM 650 O O . HIS A 1 85 ? -24.362 1.076 3.181 1.00 46.88 85 HIS A O 1
ATOM 656 N N . ASN A 1 86 ? -22.479 -0.157 3.139 1.00 58.53 86 ASN A N 1
ATOM 657 C CA . ASN A 1 86 ? -22.730 -0.886 4.385 1.00 58.53 86 ASN A CA 1
ATOM 658 C C . ASN A 1 86 ? -21.929 -0.344 5.574 1.00 58.53 86 ASN A C 1
ATOM 660 O O . ASN A 1 86 ? -22.033 -0.876 6.677 1.00 58.53 86 ASN A O 1
ATOM 664 N N . ASN A 1 87 ? -21.151 0.726 5.375 1.00 75.81 87 ASN A N 1
ATOM 665 C CA . ASN A 1 87 ? -20.291 1.299 6.409 1.00 75.81 87 ASN A CA 1
ATOM 666 C C . ASN A 1 87 ? -19.300 0.254 6.970 1.00 75.81 87 ASN A C 1
ATOM 668 O O . ASN A 1 87 ? -19.095 0.140 8.180 1.00 75.81 87 ASN A O 1
ATOM 672 N N . GLU A 1 88 ? -18.692 -0.540 6.087 1.00 81.31 88 GLU A N 1
ATOM 673 C CA . GLU A 1 88 ? -17.854 -1.688 6.446 1.00 81.31 88 GLU A CA 1
ATOM 674 C C . GLU A 1 88 ? -16.573 -1.748 5.606 1.00 81.31 88 GLU A C 1
ATOM 676 O O . GLU A 1 88 ? -16.558 -1.404 4.425 1.00 81.31 88 GLU A O 1
ATOM 681 N N . PHE A 1 89 ? -15.494 -2.233 6.216 1.00 82.31 89 PHE A N 1
ATOM 682 C CA . PHE A 1 89 ? -14.263 -2.626 5.539 1.00 82.31 89 PHE A CA 1
ATOM 683 C C . PHE A 1 89 ? -14.220 -4.145 5.439 1.00 82.31 89 PHE A C 1
ATOM 685 O O . PHE A 1 89 ? -14.276 -4.829 6.460 1.00 82.31 89 PHE A O 1
ATOM 692 N N . VAL A 1 90 ? -14.090 -4.678 4.231 1.00 78.69 90 VAL A N 1
ATOM 693 C CA . VAL A 1 90 ? -13.958 -6.117 3.993 1.00 78.69 90 VAL A CA 1
ATOM 694 C C . VAL A 1 90 ? -12.504 -6.422 3.682 1.00 78.69 90 VAL A C 1
ATOM 696 O O . VAL A 1 90 ? -11.953 -5.900 2.719 1.00 78.69 90 VAL A O 1
ATOM 699 N N . PHE A 1 91 ? -11.878 -7.267 4.490 1.00 80.81 91 PHE A N 1
ATOM 700 C CA . PHE A 1 91 ? -10.486 -7.664 4.334 1.00 80.81 91 PHE A CA 1
ATOM 701 C C . PHE A 1 91 ? -10.380 -9.163 4.071 1.00 80.81 91 PHE A C 1
ATOM 703 O O . PHE A 1 91 ? -11.030 -9.969 4.737 1.00 80.81 91 PHE A O 1
ATOM 710 N N . GLU A 1 92 ? -9.498 -9.538 3.152 1.00 77.75 92 GLU A N 1
ATOM 711 C CA . GLU A 1 92 ? -9.139 -10.925 2.876 1.00 77.75 92 GLU A CA 1
ATOM 712 C C . GLU A 1 92 ? -7.618 -11.051 2.939 1.00 77.75 92 GLU A C 1
ATOM 714 O O . GLU A 1 92 ? -6.911 -10.429 2.153 1.00 77.75 92 GLU A O 1
ATOM 719 N N . LYS A 1 93 ? -7.114 -11.800 3.930 1.00 79.06 93 LYS A N 1
ATOM 720 C CA . LYS A 1 93 ? -5.678 -11.976 4.226 1.00 79.06 93 LYS A CA 1
ATOM 721 C C . LYS A 1 93 ? -4.868 -10.669 4.159 1.00 79.06 93 LYS A C 1
ATOM 723 O O . LYS A 1 93 ? -3.698 -10.675 3.785 1.00 79.06 93 LYS A O 1
ATOM 728 N N . ALA A 1 94 ? -5.474 -9.560 4.573 1.00 78.25 94 ALA A N 1
ATOM 729 C CA . ALA A 1 94 ? -4.889 -8.234 4.470 1.00 78.25 94 ALA A CA 1
ATOM 730 C C . ALA A 1 94 ? -3.759 -8.059 5.487 1.00 78.25 94 ALA A C 1
ATOM 732 O O . ALA A 1 94 ? -3.954 -8.299 6.679 1.00 78.25 94 ALA A O 1
ATOM 733 N N . ASP A 1 95 ? -2.590 -7.619 5.029 1.00 80.62 95 ASP A N 1
ATOM 734 C CA . ASP A 1 95 ? -1.464 -7.295 5.904 1.00 80.62 95 ASP A CA 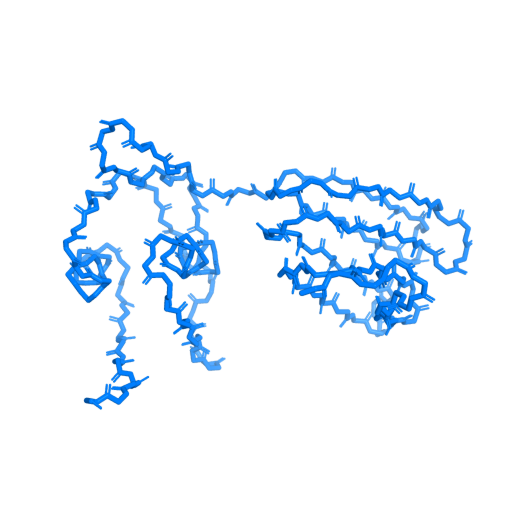1
ATOM 735 C C . ASP A 1 95 ? -1.673 -5.964 6.654 1.00 80.62 95 ASP A C 1
ATOM 737 O O . ASP A 1 95 ? -2.574 -5.170 6.362 1.00 80.62 95 ASP A O 1
ATOM 741 N N . LEU A 1 96 ? -0.818 -5.693 7.645 1.00 82.12 96 LEU A N 1
ATOM 742 C CA . LEU A 1 96 ? -0.897 -4.458 8.434 1.00 82.12 96 LEU A CA 1
ATOM 743 C C . LEU A 1 96 ? -0.749 -3.189 7.584 1.00 82.12 96 LEU A C 1
ATOM 745 O O . LEU A 1 96 ? -1.338 -2.163 7.922 1.00 82.12 96 LEU A O 1
ATOM 749 N N . TYR A 1 97 ? -0.004 -3.245 6.478 1.00 79.81 97 TYR A N 1
ATOM 750 C CA . TYR A 1 97 ? 0.121 -2.116 5.557 1.00 79.81 97 TYR A CA 1
ATOM 751 C C . TYR A 1 97 ? -1.201 -1.815 4.866 1.00 79.81 97 TYR A C 1
ATOM 753 O O . TYR A 1 97 ? -1.577 -0.652 4.754 1.00 79.81 97 TYR A O 1
ATOM 761 N N . THR A 1 98 ? -1.905 -2.854 4.431 1.00 78.06 98 THR A N 1
ATOM 762 C CA . THR A 1 98 ? -3.222 -2.774 3.808 1.00 78.06 98 THR A CA 1
ATOM 763 C C . THR A 1 98 ? -4.242 -2.200 4.775 1.00 78.06 98 THR A C 1
ATOM 765 O O . THR A 1 98 ? -4.949 -1.257 4.430 1.00 78.06 98 THR A O 1
ATOM 768 N N . ILE A 1 99 ? -4.283 -2.717 6.002 1.00 84.44 99 ILE A N 1
ATOM 769 C CA . ILE A 1 99 ? -5.200 -2.240 7.039 1.00 84.44 99 ILE A CA 1
ATOM 770 C C . ILE A 1 99 ? -4.919 -0.770 7.360 1.00 84.44 99 ILE A C 1
ATOM 772 O O . ILE A 1 99 ? -5.831 0.052 7.297 1.00 84.44 99 ILE A O 1
ATOM 776 N N . ALA A 1 100 ? -3.660 -0.421 7.651 1.00 84.00 100 ALA A N 1
ATOM 777 C CA . ALA A 1 100 ? -3.245 0.948 7.965 1.00 84.00 100 ALA A CA 1
ATOM 778 C C . ALA A 1 100 ? -3.712 1.929 6.889 1.00 84.00 100 ALA A C 1
ATOM 780 O O . ALA A 1 100 ? -4.371 2.921 7.169 1.00 84.00 100 ALA A O 1
ATOM 781 N N . ARG A 1 101 ? -3.442 1.577 5.644 1.00 76.12 101 ARG A N 1
ATOM 782 C CA . ARG A 1 101 ? -3.780 2.322 4.442 1.00 76.12 101 ARG A CA 1
ATOM 783 C C . ARG A 1 101 ? -5.281 2.499 4.213 1.00 76.12 101 ARG A C 1
ATOM 785 O O . ARG A 1 101 ? -5.716 3.596 3.866 1.00 76.12 101 ARG A O 1
ATOM 792 N N . THR A 1 102 ? -6.077 1.448 4.410 1.00 80.31 102 THR A N 1
ATOM 793 C CA . THR A 1 102 ? -7.543 1.546 4.363 1.00 80.31 102 THR A CA 1
ATOM 794 C C . THR A 1 102 ? -8.043 2.538 5.417 1.00 80.31 102 THR A C 1
ATOM 796 O O . THR A 1 102 ? -8.891 3.378 5.118 1.00 80.31 102 THR A O 1
ATOM 799 N N . LEU A 1 103 ? -7.465 2.519 6.623 1.00 86.12 103 LEU A N 1
ATOM 800 C CA . LEU A 1 103 ? -7.816 3.464 7.684 1.00 86.12 103 LEU A CA 1
ATOM 801 C C . LEU A 1 103 ? -7.354 4.898 7.385 1.00 86.12 103 LEU A C 1
ATOM 803 O O . LEU A 1 103 ? -8.127 5.829 7.601 1.00 86.12 103 LEU A O 1
ATOM 807 N N . GLU A 1 104 ? -6.143 5.097 6.856 1.00 81.50 104 GLU A N 1
ATOM 808 C CA . GLU A 1 104 ? -5.652 6.415 6.423 1.00 81.50 104 GLU A CA 1
ATOM 809 C C . GLU A 1 104 ? -6.608 7.050 5.406 1.00 81.50 104 GLU A C 1
ATOM 811 O O . GLU A 1 104 ? -7.024 8.197 5.572 1.00 81.50 104 GLU A O 1
ATOM 816 N N . ASN A 1 105 ? -7.020 6.281 4.393 1.00 76.88 105 ASN A N 1
ATOM 817 C CA . ASN A 1 105 ? -7.931 6.749 3.351 1.00 76.88 105 ASN A CA 1
ATOM 818 C C . ASN A 1 105 ? -9.330 7.064 3.890 1.00 76.88 105 ASN A C 1
ATOM 820 O O . ASN A 1 105 ? -9.904 8.092 3.532 1.00 76.88 105 ASN A O 1
ATOM 824 N N . SER A 1 106 ? -9.874 6.201 4.749 1.00 80.50 106 SER A N 1
ATOM 825 C CA . SER A 1 106 ? -11.235 6.363 5.258 1.00 80.50 106 SER A CA 1
ATOM 826 C C . SER A 1 106 ? -11.365 7.456 6.321 1.00 80.50 106 SER A C 1
ATOM 828 O O . SER A 1 106 ? -12.459 7.998 6.481 1.00 80.50 106 SER A O 1
ATOM 830 N N . TYR A 1 107 ? -10.311 7.727 7.093 1.00 82.94 107 TYR A N 1
ATOM 831 C CA . TYR A 1 107 ? -10.358 8.651 8.233 1.00 82.94 107 TYR A CA 1
ATOM 832 C C . TYR A 1 107 ? -9.521 9.917 8.033 1.00 82.94 107 TYR A C 1
ATOM 834 O O . TYR A 1 107 ? -9.548 10.796 8.890 1.00 82.94 107 TYR A O 1
ATOM 842 N N . GLY A 1 108 ? -8.773 10.029 6.931 1.00 78.00 108 GLY A N 1
ATOM 843 C CA . GLY A 1 108 ? -7.907 11.182 6.666 1.00 78.00 108 GLY A CA 1
ATOM 844 C C . GLY A 1 108 ? -6.743 11.309 7.653 1.00 78.00 108 GLY A C 1
ATOM 845 O O . GLY A 1 108 ? -6.245 12.408 7.880 1.00 78.00 108 GLY A O 1
ATOM 846 N N . VAL A 1 109 ? -6.327 10.197 8.262 1.00 82.44 109 VAL A N 1
ATOM 847 C CA . VAL A 1 109 ? -5.231 10.152 9.238 1.00 82.44 109 VAL A CA 1
ATOM 848 C C . VAL A 1 109 ? -3.945 9.647 8.594 1.00 82.44 109 VAL A C 1
ATOM 850 O O . VAL A 1 109 ? -3.960 9.110 7.490 1.00 82.44 109 VAL A O 1
ATOM 853 N N . ARG A 1 110 ? -2.829 9.783 9.312 1.00 81.50 110 ARG A N 1
ATOM 854 C CA . ARG A 1 110 ? -1.566 9.117 8.987 1.00 81.50 110 ARG A CA 1
ATOM 855 C C . ARG A 1 110 ? -1.318 7.994 9.986 1.00 81.50 110 ARG A C 1
ATOM 857 O O . ARG A 1 110 ? -1.372 8.227 11.192 1.00 81.50 110 ARG A O 1
ATOM 864 N N . VAL A 1 111 ? -1.007 6.802 9.497 1.00 82.06 111 VAL A N 1
ATOM 865 C CA . VAL A 1 111 ? -0.688 5.624 10.305 1.00 82.06 111 VAL A CA 1
ATOM 866 C C . VAL A 1 111 ? 0.790 5.297 10.122 1.00 82.06 111 VAL A C 1
ATOM 868 O O . VAL A 1 111 ? 1.279 5.094 9.014 1.00 82.06 111 VAL A O 1
ATOM 871 N N . ILE A 1 112 ? 1.525 5.253 11.232 1.00 79.94 112 ILE A N 1
ATOM 872 C CA . ILE A 1 112 ? 2.948 4.907 11.248 1.00 79.94 112 ILE A CA 1
ATOM 873 C C . ILE A 1 112 ? 3.086 3.547 11.922 1.00 79.94 112 ILE A C 1
ATOM 875 O O . ILE A 1 112 ? 2.696 3.379 13.075 1.00 79.94 112 ILE A O 1
ATOM 879 N N . LEU A 1 113 ? 3.645 2.581 11.198 1.00 80.25 113 LEU A N 1
ATOM 880 C CA . LEU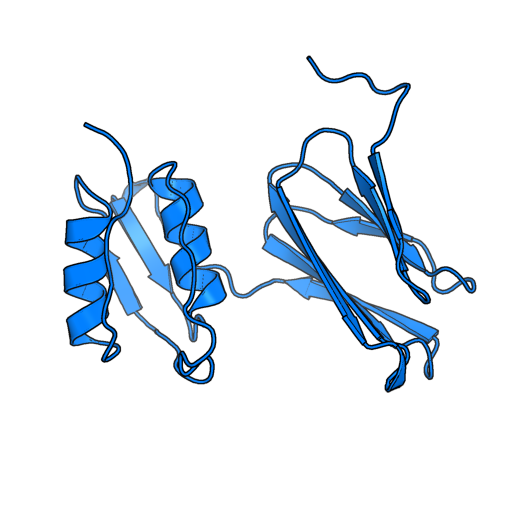 A 1 113 ? 3.946 1.258 11.733 1.00 80.25 113 LEU A CA 1
ATOM 881 C C . LEU A 1 113 ? 5.307 1.275 12.440 1.00 80.25 113 LEU A C 1
ATOM 883 O O . LEU A 1 113 ? 6.279 1.809 11.903 1.00 80.25 113 LEU A O 1
ATOM 887 N N . ALA A 1 114 ? 5.375 0.701 13.645 1.00 77.06 114 ALA A N 1
ATOM 888 C CA . ALA A 1 114 ? 6.614 0.634 14.416 1.00 77.06 114 ALA A CA 1
ATOM 889 C C . ALA A 1 114 ? 7.670 -0.242 13.704 1.00 77.06 114 ALA A C 1
ATOM 891 O O . ALA A 1 114 ? 7.301 -1.240 13.083 1.00 77.06 114 ALA A O 1
ATOM 892 N N . PRO A 1 115 ? 8.978 0.066 13.813 1.00 69.06 115 PRO A N 1
ATOM 893 C CA . PRO A 1 115 ? 10.030 -0.685 13.118 1.00 69.06 115 PRO A CA 1
ATOM 894 C C . PRO A 1 115 ? 10.080 -2.183 13.453 1.00 69.06 115 PRO A C 1
ATOM 896 O O . PRO A 1 115 ? 10.509 -2.982 12.629 1.00 69.06 115 PRO A O 1
ATOM 899 N N . ASN A 1 116 ? 9.654 -2.557 14.660 1.00 77.94 116 ASN A N 1
ATOM 900 C CA . ASN A 1 116 ? 9.655 -3.922 15.185 1.00 77.94 116 ASN A CA 1
ATOM 901 C C . ASN A 1 116 ? 8.278 -4.606 15.119 1.00 77.94 116 ASN A C 1
ATOM 903 O O . ASN A 1 116 ? 8.087 -5.636 15.764 1.00 77.94 116 ASN A O 1
ATOM 907 N N . ILE A 1 117 ? 7.306 -4.036 14.399 1.00 78.56 117 ILE A N 1
ATOM 908 C CA . ILE A 1 117 ? 5.979 -4.642 14.282 1.00 78.56 117 ILE A CA 1
ATOM 909 C C . ILE A 1 117 ? 6.043 -5.937 13.461 1.00 78.56 117 ILE A C 1
ATOM 911 O O . ILE A 1 117 ? 6.732 -6.010 12.441 1.00 78.56 117 ILE A O 1
ATOM 915 N N . ASP A 1 118 ? 5.300 -6.960 13.883 1.00 79.94 118 ASP A N 1
ATOM 916 C CA . ASP A 1 118 ? 5.190 -8.209 13.131 1.00 79.94 118 ASP A CA 1
ATOM 917 C C . ASP A 1 118 ? 4.277 -8.025 11.909 1.00 79.94 118 ASP A C 1
ATOM 919 O O . ASP A 1 118 ? 3.052 -8.132 11.983 1.00 79.94 118 ASP A O 1
ATOM 923 N N . VAL A 1 119 ? 4.896 -7.752 10.761 1.00 71.06 119 VAL A N 1
ATOM 924 C CA . VAL A 1 119 ? 4.210 -7.570 9.473 1.00 71.06 119 VAL A CA 1
ATOM 925 C C . VAL A 1 119 ? 3.752 -8.882 8.825 1.00 71.06 119 VAL A C 1
ATOM 927 O O . VAL A 1 119 ? 3.134 -8.836 7.766 1.00 71.06 119 VAL A O 1
ATOM 930 N N . SER A 1 120 ? 4.043 -10.046 9.423 1.00 75.69 120 SER A N 1
ATOM 931 C CA . SER A 1 120 ? 3.565 -11.342 8.914 1.00 75.69 120 SER A CA 1
ATOM 932 C C . SER A 1 120 ? 2.100 -11.618 9.268 1.00 75.69 120 SER A C 1
ATOM 934 O O . SER A 1 120 ? 1.463 -12.493 8.677 1.00 75.69 120 SER A O 1
ATOM 936 N N . LYS A 1 121 ? 1.547 -10.866 10.229 1.00 79.88 121 LYS A N 1
ATOM 937 C CA . LYS A 1 121 ? 0.149 -10.982 10.638 1.00 79.88 121 LYS A CA 1
ATOM 938 C C . LYS A 1 121 ? -0.775 -10.426 9.562 1.00 79.88 121 LYS A C 1
ATOM 940 O O . LYS A 1 121 ? -0.550 -9.346 9.017 1.00 79.88 121 LYS A O 1
ATOM 945 N N . THR A 1 122 ? -1.851 -11.163 9.311 1.00 81.25 122 THR A N 1
ATOM 946 C CA . THR A 1 122 ? -2.909 -10.771 8.382 1.00 81.25 122 THR A CA 1
ATOM 947 C C . THR A 1 122 ? -4.268 -10.782 9.070 1.00 81.25 122 THR A C 1
ATOM 949 O O . THR A 1 122 ? -4.469 -11.482 10.064 1.00 81.25 122 THR A O 1
ATOM 952 N N . TYR A 1 123 ? -5.203 -10.003 8.535 1.00 83.50 123 TYR A N 1
ATOM 953 C CA . TYR A 1 123 ? -6.596 -9.963 8.958 1.00 83.50 123 TYR A CA 1
ATOM 954 C C . TYR A 1 123 ? -7.503 -10.416 7.812 1.00 83.50 123 TYR A C 1
ATOM 956 O O . TYR A 1 123 ? -7.364 -9.961 6.677 1.00 83.50 123 TYR A O 1
ATOM 964 N N . SER A 1 124 ? -8.448 -11.304 8.115 1.00 82.94 124 SER A N 1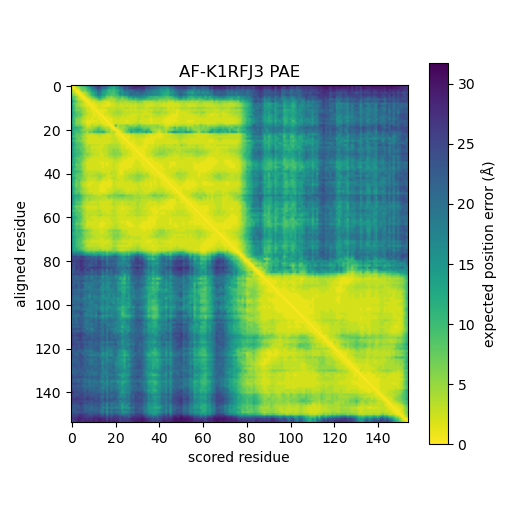
ATOM 965 C CA . SER A 1 124 ? -9.544 -11.661 7.211 1.00 82.94 124 SER A CA 1
ATOM 966 C C . SER A 1 124 ? -10.856 -11.485 7.955 1.00 82.94 124 SER A C 1
ATOM 968 O O . SER A 1 124 ? -11.008 -12.008 9.058 1.00 82.94 124 SER A O 1
ATOM 970 N N . GLY A 1 125 ? -11.792 -10.750 7.372 1.00 81.50 125 GLY A N 1
ATOM 971 C CA . GLY A 1 125 ? -13.075 -10.469 7.994 1.00 81.50 125 GLY A CA 1
ATOM 972 C C . GLY A 1 125 ? -13.628 -9.104 7.625 1.00 81.50 125 GLY A C 1
ATOM 973 O O . GLY A 1 125 ? -13.016 -8.324 6.896 1.00 81.50 125 GLY A O 1
ATOM 974 N N . THR A 1 126 ? -14.813 -8.827 8.157 1.00 83.00 126 THR A N 1
ATOM 975 C CA . THR A 1 126 ? -15.495 -7.548 7.973 1.00 83.00 126 THR A CA 1
ATOM 976 C C . THR A 1 126 ? -15.375 -6.714 9.243 1.00 83.00 126 THR A C 1
ATOM 978 O O . THR A 1 126 ? -15.739 -7.164 10.330 1.00 83.00 126 THR A O 1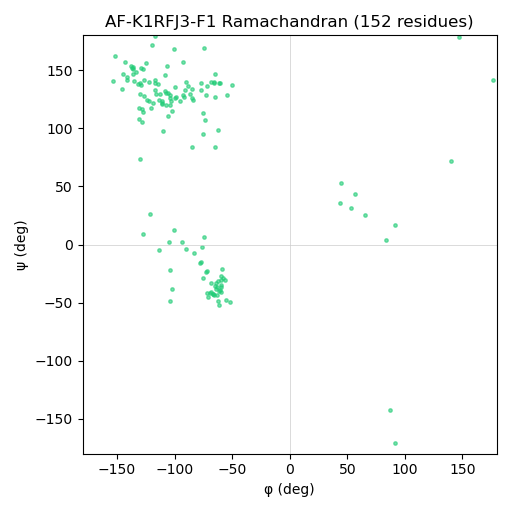
ATOM 981 N N . LEU A 1 127 ? -14.878 -5.487 9.106 1.00 85.62 127 LEU A N 1
ATOM 982 C CA . LEU A 1 127 ? -14.776 -4.503 10.176 1.00 85.62 127 LEU A CA 1
ATOM 983 C C . LEU A 1 127 ? -15.804 -3.404 9.955 1.00 85.62 127 LEU A C 1
ATOM 985 O O . LEU A 1 127 ? -15.754 -2.682 8.963 1.00 85.62 127 LEU A O 1
ATOM 989 N N . LYS A 1 128 ? -16.711 -3.228 10.916 1.00 85.81 128 LYS A N 1
ATOM 990 C CA . LYS A 1 128 ? -17.634 -2.091 10.895 1.00 85.81 128 LYS A CA 1
ATOM 991 C C . LYS A 1 128 ? -16.861 -0.789 11.048 1.00 85.81 128 LYS A C 1
ATOM 993 O O . LYS A 1 128 ? -16.128 -0.610 12.024 1.00 85.81 128 LYS A O 1
ATOM 998 N N . LYS A 1 129 ? -17.088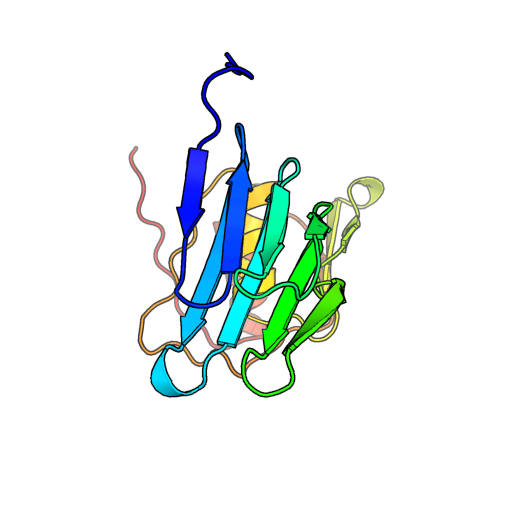 0.135 10.119 1.00 84.19 129 LYS A N 1
ATOM 999 C CA . LYS A 1 129 ? -16.635 1.517 10.217 1.00 84.19 129 LYS A CA 1
ATOM 1000 C C . LYS A 1 129 ? -17.260 2.149 11.460 1.00 84.19 129 LYS A C 1
ATOM 1002 O O . LYS A 1 129 ? -18.419 1.905 11.802 1.00 84.19 129 LYS A O 1
ATOM 1007 N N . LYS A 1 130 ? -16.458 2.925 12.178 1.00 89.38 130 LYS A N 1
ATOM 1008 C CA . LYS A 1 130 ? -16.862 3.677 13.373 1.00 89.38 130 LYS A CA 1
ATOM 1009 C C . LYS A 1 130 ? -16.645 5.168 13.155 1.00 89.38 130 LYS A C 1
ATOM 1011 O O . LYS A 1 130 ? -16.030 5.562 12.170 1.00 89.38 130 LYS A O 1
ATOM 1016 N N . GLU A 1 131 ? -17.118 5.985 14.085 1.00 85.62 131 GLU A N 1
ATOM 1017 C CA . GLU A 1 131 ? -16.964 7.445 14.024 1.00 85.62 131 GLU A CA 1
ATOM 1018 C C . GLU A 1 131 ? -15.496 7.888 14.065 1.00 85.62 131 GLU A C 1
ATOM 1020 O O . GLU A 1 131 ? -15.131 8.872 13.432 1.00 85.62 131 GLU A O 1
ATOM 1025 N N . SER A 1 132 ? -14.630 7.137 14.755 1.00 88.56 132 SER A N 1
ATOM 1026 C CA . SER A 1 132 ? -13.201 7.437 14.854 1.00 88.56 132 SER A CA 1
ATOM 1027 C C . SER A 1 132 ? -12.326 6.248 14.471 1.00 88.56 132 SER A C 1
ATOM 1029 O O . SER A 1 132 ? -12.677 5.086 14.701 1.00 88.56 132 SER A O 1
ATOM 1031 N N . VAL A 1 133 ? -11.130 6.545 13.951 1.00 88.12 133 VAL A N 1
ATOM 1032 C CA . VAL A 1 133 ? -10.119 5.520 13.652 1.00 88.12 133 VAL A CA 1
ATOM 1033 C C . VAL A 1 133 ? -9.717 4.742 14.907 1.00 88.12 133 VAL A C 1
ATOM 1035 O O . VAL A 1 133 ? -9.507 3.537 14.838 1.00 88.12 133 VAL A O 1
ATOM 1038 N N . GLY A 1 134 ? -9.680 5.400 16.073 1.00 89.81 134 GLY A N 1
ATOM 1039 C CA . GLY A 1 134 ? -9.366 4.756 17.351 1.00 89.81 134 GLY A CA 1
ATOM 1040 C C . GLY A 1 134 ? -10.378 3.672 17.723 1.00 89.81 134 GLY A C 1
ATOM 1041 O O . GLY A 1 134 ? -9.992 2.592 18.162 1.00 89.81 134 GLY A O 1
ATOM 1042 N N . ALA A 1 135 ? -11.669 3.912 17.477 1.00 89.50 135 ALA A N 1
ATOM 1043 C CA . ALA A 1 135 ? -12.699 2.905 17.706 1.00 89.50 135 ALA A CA 1
ATOM 1044 C C . ALA A 1 135 ? -12.535 1.686 16.780 1.00 89.50 135 ALA A C 1
ATOM 1046 O O . ALA A 1 135 ? -12.755 0.561 17.223 1.00 89.50 135 ALA A O 1
ATOM 1047 N N . VAL A 1 136 ? -12.097 1.879 15.530 1.00 89.62 136 VAL A N 1
ATOM 1048 C CA . VAL A 1 136 ? -11.788 0.761 14.620 1.00 89.62 136 VAL A CA 1
ATOM 1049 C C . VAL A 1 136 ? -10.510 0.030 15.033 1.00 89.62 136 VAL A C 1
ATOM 1051 O O . VAL A 1 136 ? -10.494 -1.198 15.056 1.00 89.62 136 VAL A O 1
ATOM 1054 N N . LEU A 1 137 ? -9.458 0.751 15.429 1.00 88.50 137 LEU A N 1
ATOM 1055 C CA . LEU A 1 137 ? -8.206 0.160 15.918 1.00 88.50 137 LEU A CA 1
ATOM 1056 C C . LEU A 1 137 ? -8.424 -0.708 17.166 1.00 88.50 137 LEU A C 1
ATOM 1058 O O . LEU A 1 137 ? -7.823 -1.775 17.274 1.00 88.50 137 LEU A O 1
ATOM 1062 N N . ASN A 1 138 ? -9.338 -0.316 18.059 1.00 88.50 138 ASN A N 1
ATOM 1063 C CA . ASN A 1 138 ? -9.747 -1.147 19.195 1.00 88.50 138 ASN A CA 1
ATOM 1064 C C . ASN A 1 138 ? -10.416 -2.462 18.769 1.00 88.50 138 ASN A C 1
ATOM 1066 O O . ASN A 1 138 ? -10.188 -3.489 19.402 1.00 88.50 138 ASN A O 1
ATOM 1070 N N . LEU A 1 139 ? -11.206 -2.462 17.689 1.00 86.94 139 LEU A N 1
ATOM 1071 C CA . LEU A 1 139 ? -11.775 -3.701 17.144 1.00 86.94 139 LEU A CA 1
ATOM 1072 C C . LEU A 1 139 ? -10.685 -4.595 16.545 1.00 86.94 139 LEU A C 1
ATOM 1074 O O . LEU A 1 139 ? -10.698 -5.804 16.762 1.00 86.94 139 LEU A O 1
ATOM 1078 N N . ILE A 1 140 ? -9.721 -4.002 15.834 1.00 84.19 140 ILE A N 1
ATOM 1079 C CA . ILE A 1 140 ? -8.597 -4.732 15.233 1.00 84.19 140 ILE A CA 1
ATOM 1080 C C . ILE A 1 140 ? -7.716 -5.361 16.315 1.00 84.19 140 ILE A C 1
ATOM 1082 O O . ILE A 1 140 ? -7.289 -6.499 16.142 1.00 84.19 140 ILE A O 1
ATOM 1086 N N . LYS A 1 141 ? -7.500 -4.678 17.448 1.00 85.06 141 LYS A N 1
ATOM 1087 C CA . LYS A 1 141 ? -6.699 -5.183 18.576 1.00 85.06 141 LYS A CA 1
ATOM 1088 C C . LYS A 1 141 ? -7.192 -6.532 19.118 1.00 85.06 141 LYS A C 1
ATOM 1090 O O . LYS A 1 141 ? -6.387 -7.333 19.584 1.00 85.06 141 LYS A O 1
ATOM 1095 N N . ASN A 1 142 ? -8.495 -6.801 19.024 1.00 80.25 142 ASN A N 1
ATOM 1096 C CA . ASN A 1 142 ? -9.072 -8.083 19.439 1.00 80.25 142 ASN A CA 1
ATOM 1097 C C . ASN A 1 142 ? -8.735 -9.234 18.475 1.00 80.25 142 ASN A C 1
ATOM 1099 O O . ASN A 1 142 ? -8.779 -10.392 18.877 1.00 80.25 142 ASN A O 1
ATOM 1103 N N . ALA A 1 143 ? -8.420 -8.931 17.213 1.00 78.19 143 ALA A N 1
ATOM 1104 C CA . ALA A 1 143 ? -8.117 -9.920 16.178 1.00 78.19 143 ALA A CA 1
ATOM 1105 C C . ALA A 1 143 ? -6.610 -10.057 15.907 1.00 78.19 143 ALA A C 1
ATOM 1107 O O . ALA A 1 143 ? -6.114 -11.159 15.683 1.00 78.19 143 ALA A O 1
ATOM 1108 N N . ILE A 1 144 ? -5.877 -8.944 15.939 1.00 78.50 144 ILE A N 1
ATOM 1109 C CA . ILE A 1 144 ? -4.421 -8.892 15.829 1.00 78.50 144 ILE A CA 1
ATOM 1110 C C . ILE A 1 144 ? -3.897 -8.240 17.110 1.00 78.50 144 ILE A C 1
ATOM 1112 O O . ILE A 1 144 ? -4.190 -7.064 17.331 1.00 78.50 144 ILE A O 1
ATOM 1116 N N . PRO A 1 145 ? -3.102 -8.951 17.933 1.00 79.06 145 PRO A N 1
ATOM 1117 C CA . PRO A 1 145 ? -2.465 -8.367 19.106 1.00 79.06 145 PRO A CA 1
ATOM 1118 C C . PRO A 1 145 ? -1.512 -7.251 18.669 1.00 79.06 145 PRO A C 1
ATOM 1120 O O . PRO A 1 145 ? -0.393 -7.504 18.226 1.00 79.06 145 PRO A O 1
ATOM 1123 N N . LEU A 1 146 ? -1.983 -6.011 18.751 1.00 82.19 146 LEU A N 1
ATOM 1124 C CA . LEU A 1 146 ? -1.215 -4.820 18.426 1.00 82.19 146 LEU A CA 1
ATOM 1125 C C . LEU A 1 146 ? -1.432 -3.749 19.486 1.00 82.19 146 LEU A C 1
ATOM 1127 O O . LEU A 1 146 ? -2.480 -3.664 20.132 1.00 82.19 146 LEU A O 1
ATOM 1131 N N . GLU A 1 147 ? -0.428 -2.902 19.638 1.00 85.38 147 GLU A N 1
ATOM 1132 C CA . GLU A 1 147 ? -0.543 -1.661 20.384 1.00 85.38 147 GLU A CA 1
ATOM 1133 C C . GLU A 1 147 ? -0.522 -0.496 19.406 1.00 85.38 147 GLU A C 1
ATOM 1135 O O . GLU A 1 147 ? 0.142 -0.541 18.369 1.00 85.38 147 GLU A O 1
ATOM 1140 N N . TYR A 1 148 ? -1.271 0.553 19.726 1.00 88.00 148 TYR A N 1
ATOM 1141 C CA . TYR A 1 148 ? -1.290 1.767 18.929 1.00 88.00 148 TYR A CA 1
ATOM 1142 C C . TYR A 1 148 ? -1.264 2.985 19.843 1.00 88.00 148 TYR A C 1
ATOM 1144 O O . TYR A 1 148 ? -1.751 2.960 20.974 1.00 88.00 148 TYR A O 1
ATOM 1152 N N . LYS A 1 149 ? -0.714 4.075 19.317 1.00 87.38 149 LYS A N 1
ATOM 1153 C CA . LYS A 1 149 ? -0.747 5.393 19.937 1.00 87.38 149 LYS A CA 1
ATOM 1154 C C . LYS A 1 149 ? -1.231 6.388 18.896 1.00 87.38 149 LYS A C 1
ATOM 1156 O O . LYS A 1 149 ? -0.696 6.432 17.792 1.00 87.38 149 LYS A O 1
ATOM 1161 N N . ILE A 1 150 ? -2.231 7.186 19.251 1.00 87.12 150 ILE A N 1
ATOM 1162 C CA . ILE A 1 150 ? -2.662 8.313 18.423 1.00 87.12 150 ILE A CA 1
ATOM 1163 C C . ILE A 1 150 ? -1.761 9.497 18.770 1.00 87.12 150 ILE A C 1
ATOM 1165 O O . ILE A 1 150 ? -1.600 9.839 19.941 1.00 87.12 150 ILE A O 1
ATOM 1169 N N . VAL A 1 151 ? -1.135 10.083 17.752 1.00 81.00 151 VAL A N 1
ATOM 1170 C CA . VAL A 1 151 ? -0.252 11.245 17.883 1.00 81.00 151 VAL A CA 1
ATOM 1171 C C . VAL A 1 151 ? -0.736 12.296 16.888 1.00 81.00 151 VAL A C 1
ATOM 1173 O O . VAL A 1 151 ? -0.568 12.126 15.684 1.00 81.00 151 VAL A O 1
ATOM 1176 N N . GLY A 1 152 ? -1.388 13.348 17.381 1.00 69.88 152 GLY A N 1
ATOM 1177 C CA . GLY A 1 152 ? -1.961 14.420 16.562 1.00 69.88 152 GLY A CA 1
ATOM 1178 C C . GLY A 1 152 ? -2.713 15.444 17.417 1.00 69.88 152 GLY A C 1
ATOM 1179 O O . GLY A 1 152 ? -3.318 15.059 18.414 1.00 69.88 152 GLY A O 1
ATOM 1180 N N . ASN A 1 153 ? -2.587 16.722 17.041 1.00 44.81 153 ASN A N 1
ATOM 1181 C CA . ASN A 1 153 ? -2.892 17.914 17.842 1.00 44.81 153 ASN A CA 1
ATOM 1182 C C . ASN A 1 153 ? -4.378 18.076 18.187 1.00 44.81 153 ASN A C 1
ATOM 1184 O O . ASN A 1 153 ? -5.237 17.879 17.327 1.00 44.81 153 ASN A O 1
ATOM 1188 N N . SER A 1 154 ? -4.635 18.504 19.427 1.00 36.53 154 SER A N 1
ATOM 1189 C CA . SER A 1 154 ? -5.835 19.262 19.794 1.00 36.53 154 SER A CA 1
ATOM 1190 C C . SER A 1 154 ? -6.027 20.496 18.913 1.00 36.53 154 SER A C 1
ATOM 1192 O O . SER A 1 154 ? -5.003 21.053 18.450 1.00 36.53 154 SER A O 1
#

Foldseek 3Di:
DFDPVDWDWDDDPFKIKTHGDFDKDWDDDVVQQKIKIAGADDKIKMDTPPPLGIDIDDHQKMWIAGPVVSHIDIDGHQAFDCPVVQQKTFGDQAWPVNVQSVLCVVAVDHDDDDPPDDRNDGDGDMFHHDPDSVVSVVVVCVVDVDDDDDDDDD